Protein AF-A0A832I9G4-F1 (afdb_monomer)

Structure (mmCIF, N/CA/C/O backbone):
data_AF-A0A832I9G4-F1
#
_entry.id   AF-A0A832I9G4-F1
#
loop_
_atom_site.group_PDB
_atom_site.id
_atom_site.type_symbol
_atom_site.label_atom_id
_atom_site.label_alt_id
_atom_site.label_comp_id
_atom_site.label_asym_id
_atom_site.label_entity_id
_atom_site.label_seq_id
_atom_site.pdbx_PDB_ins_code
_atom_site.Cartn_x
_atom_site.Cartn_y
_atom_site.Cartn_z
_atom_site.occupancy
_atom_site.B_iso_or_equiv
_atom_site.auth_seq_id
_atom_site.auth_comp_id
_atom_site.auth_asym_id
_atom_site.auth_atom_id
_atom_site.pdbx_PDB_model_num
ATOM 1 N N . MET A 1 1 ? 49.019 3.984 54.101 1.00 47.84 1 MET A N 1
ATOM 2 C CA . MET A 1 1 ? 47.739 4.124 53.361 1.00 47.84 1 MET A CA 1
ATOM 3 C C . MET A 1 1 ? 47.894 4.697 51.934 1.00 47.84 1 MET A C 1
ATOM 5 O O . MET A 1 1 ? 46.982 5.340 51.446 1.00 47.84 1 MET A O 1
ATOM 9 N N . ARG A 1 2 ? 49.011 4.469 51.214 1.00 47.03 2 ARG A N 1
ATOM 10 C CA . ARG A 1 2 ? 49.204 4.988 49.832 1.00 47.03 2 ARG A CA 1
ATOM 11 C C . ARG A 1 2 ? 49.089 3.932 48.721 1.00 47.03 2 ARG A C 1
ATOM 13 O O . ARG A 1 2 ? 48.973 4.298 47.559 1.00 47.03 2 ARG A O 1
ATOM 20 N N . LYS A 1 3 ? 49.115 2.634 49.057 1.00 42.19 3 LYS A N 1
ATOM 21 C CA . LYS A 1 3 ? 49.113 1.539 48.066 1.00 42.19 3 LYS A CA 1
ATOM 22 C C . LYS A 1 3 ? 47.709 1.086 47.630 1.00 42.19 3 LYS A C 1
ATOM 24 O O . LYS A 1 3 ? 47.557 0.678 46.489 1.00 42.19 3 LYS A O 1
ATOM 29 N N . TYR A 1 4 ? 46.684 1.246 48.473 1.00 50.56 4 TYR A N 1
ATOM 30 C CA . TYR A 1 4 ? 45.301 0.869 48.130 1.00 50.56 4 TYR A CA 1
ATOM 31 C C . TYR A 1 4 ? 44.580 1.905 47.254 1.00 50.56 4 TYR A C 1
ATOM 33 O O . TYR A 1 4 ? 43.731 1.541 46.452 1.00 50.56 4 TYR A O 1
ATOM 41 N N . PHE A 1 5 ? 44.965 3.184 47.332 1.00 47.53 5 PHE A N 1
ATOM 42 C CA . PHE A 1 5 ? 44.339 4.259 46.549 1.00 47.53 5 PHE A CA 1
ATOM 43 C C . PHE A 1 5 ? 44.566 4.103 45.033 1.00 47.53 5 PHE A C 1
ATOM 45 O O . PHE A 1 5 ? 43.697 4.430 44.232 1.00 47.53 5 PHE A O 1
ATOM 52 N N . ARG A 1 6 ? 45.716 3.541 44.628 1.00 46.88 6 ARG A N 1
ATOM 53 C CA . ARG A 1 6 ? 46.035 3.302 43.210 1.00 46.88 6 ARG A CA 1
ATOM 54 C C . ARG A 1 6 ? 45.207 2.175 42.587 1.00 46.88 6 ARG A C 1
ATOM 56 O O . ARG A 1 6 ? 44.933 2.239 41.398 1.00 46.88 6 ARG A O 1
ATOM 63 N N . ILE A 1 7 ? 44.788 1.185 43.376 1.00 55.81 7 ILE A N 1
ATOM 64 C CA . ILE A 1 7 ? 43.979 0.058 42.885 1.00 55.81 7 ILE A CA 1
ATOM 65 C C . ILE A 1 7 ? 42.532 0.513 42.640 1.00 55.81 7 ILE A C 1
ATOM 67 O O . ILE A 1 7 ? 41.962 0.200 41.599 1.00 55.81 7 ILE A O 1
ATOM 71 N N . TYR A 1 8 ? 41.976 1.339 43.534 1.00 51.66 8 TYR A N 1
ATOM 72 C CA . TYR A 1 8 ? 40.639 1.918 43.350 1.00 51.66 8 TYR A CA 1
ATOM 73 C C . TYR A 1 8 ? 40.552 2.838 42.124 1.00 51.66 8 TYR A C 1
ATOM 75 O O . TYR A 1 8 ? 39.563 2.794 41.396 1.00 51.66 8 TYR A O 1
ATOM 83 N N . LEU A 1 9 ? 41.602 3.622 41.847 1.00 52.69 9 LEU A N 1
ATOM 84 C CA . LEU A 1 9 ? 41.628 4.519 40.689 1.00 52.69 9 LEU A CA 1
ATOM 85 C C . LEU A 1 9 ? 41.655 3.751 39.353 1.00 52.69 9 LEU A C 1
ATOM 87 O O . LEU A 1 9 ? 41.014 4.167 38.393 1.00 52.69 9 LEU A O 1
ATOM 91 N N . ILE A 1 10 ? 42.355 2.612 39.300 1.00 57.25 10 ILE A N 1
ATOM 92 C CA . ILE A 1 10 ? 42.428 1.759 38.102 1.00 57.25 10 ILE A CA 1
ATOM 93 C C . ILE A 1 10 ? 41.087 1.053 37.851 1.00 57.25 10 ILE A C 1
ATOM 95 O O . ILE A 1 10 ? 40.635 1.004 36.708 1.00 57.25 10 ILE A O 1
ATOM 99 N N . CYS A 1 11 ? 40.404 0.580 38.901 1.00 56.84 11 CYS A N 1
ATOM 100 C CA . CYS A 1 11 ? 39.077 -0.028 38.757 1.00 56.84 11 CYS A CA 1
ATOM 101 C C . CYS A 1 11 ? 38.007 0.971 38.286 1.00 56.84 11 CYS A C 1
ATOM 103 O O . CYS A 1 11 ? 37.189 0.614 37.444 1.00 56.84 11 CYS A O 1
ATOM 105 N N . CYS A 1 12 ? 38.026 2.227 38.751 1.00 54.78 12 CYS A N 1
ATOM 106 C CA . CYS A 1 12 ? 37.063 3.236 38.288 1.00 54.78 12 CYS A CA 1
ATOM 107 C C . CYS A 1 12 ? 37.227 3.586 36.799 1.00 54.78 12 CYS A C 1
ATOM 109 O O . CYS A 1 12 ? 36.231 3.786 36.108 1.00 54.78 12 CYS A O 1
ATOM 111 N N . VAL A 1 13 ? 38.460 3.613 36.279 1.00 55.91 13 VAL A N 1
ATOM 112 C CA . VAL A 1 13 ? 38.716 3.856 34.846 1.00 55.91 13 VAL A CA 1
ATOM 113 C C . VAL A 1 13 ? 38.260 2.667 33.988 1.00 55.91 13 VAL A C 1
ATOM 115 O O . VAL A 1 13 ? 37.722 2.869 32.903 1.00 55.91 13 VAL A O 1
ATOM 118 N N . LEU A 1 14 ? 38.395 1.435 34.490 1.00 51.91 14 LEU A N 1
ATOM 119 C CA . LEU A 1 14 ? 37.935 0.224 33.796 1.00 51.91 14 LEU A CA 1
ATOM 120 C C . LEU A 1 14 ? 36.403 0.128 33.714 1.00 51.91 14 LEU A C 1
ATOM 122 O O . LEU A 1 14 ? 35.877 -0.289 32.687 1.00 51.91 14 LEU A O 1
ATOM 126 N N . VAL A 1 15 ? 35.683 0.565 34.753 1.00 54.84 15 VAL A N 1
ATOM 127 C CA . VAL A 1 15 ? 34.210 0.618 34.737 1.00 54.84 15 VAL A CA 1
ATOM 128 C C . VAL A 1 15 ? 33.706 1.725 33.805 1.00 54.84 15 VAL A C 1
ATOM 130 O O . VAL A 1 15 ? 32.747 1.507 33.074 1.00 54.84 15 VAL A O 1
ATOM 133 N N . LEU A 1 16 ? 34.380 2.880 33.750 1.00 51.28 16 LEU A N 1
ATOM 134 C CA . LEU A 1 16 ? 34.018 3.972 32.835 1.00 51.28 16 LEU A CA 1
ATOM 135 C C . LEU A 1 16 ? 34.295 3.643 31.356 1.00 51.28 16 LEU A C 1
ATOM 137 O O . LEU A 1 16 ? 33.568 4.120 30.490 1.00 51.28 16 LEU A O 1
ATOM 141 N N . LEU A 1 17 ? 35.285 2.792 31.059 1.00 51.59 17 LEU A N 1
ATOM 142 C CA . LEU A 1 17 ? 35.539 2.291 29.699 1.00 51.59 17 LEU A CA 1
ATOM 143 C C . LEU A 1 17 ? 34.512 1.244 29.233 1.00 51.59 17 LEU A C 1
ATOM 145 O O . LEU A 1 17 ? 34.299 1.107 28.031 1.00 51.59 17 LEU A O 1
ATOM 149 N N . LEU A 1 18 ? 33.840 0.542 30.154 1.00 50.66 18 LEU A N 1
ATOM 150 C CA . LEU A 1 18 ? 32.748 -0.389 29.828 1.00 50.66 18 LEU A CA 1
ATOM 151 C C . LEU A 1 18 ? 31.419 0.323 29.521 1.00 50.66 18 LEU A C 1
ATOM 153 O O . LEU A 1 18 ? 30.557 -0.260 28.872 1.00 50.66 18 LEU A O 1
ATOM 157 N N . PHE A 1 19 ? 31.282 1.593 29.917 1.00 52.25 19 PHE A N 1
ATOM 158 C CA . PHE A 1 19 ? 30.234 2.504 29.438 1.00 52.25 19 PHE A CA 1
ATOM 159 C C . PHE A 1 19 ? 30.723 3.374 28.272 1.00 52.25 19 PHE A C 1
ATOM 161 O O . PHE A 1 19 ? 30.194 4.461 28.035 1.00 52.25 19 PHE A O 1
ATOM 168 N N . GLY A 1 20 ? 31.734 2.900 27.533 1.00 45.88 20 GLY A N 1
ATOM 169 C CA . GLY A 1 20 ? 32.042 3.392 26.200 1.00 45.88 20 GLY A CA 1
ATOM 170 C C . GLY A 1 20 ? 30.793 3.257 25.341 1.00 45.88 20 GLY A C 1
ATOM 171 O O . GLY A 1 20 ? 30.470 2.168 24.882 1.00 45.88 20 GLY A O 1
ATOM 172 N N . CYS A 1 21 ? 30.083 4.378 25.232 1.00 52.22 21 CYS A N 1
ATOM 173 C CA . CYS A 1 21 ? 28.899 4.645 24.435 1.00 52.22 21 CYS 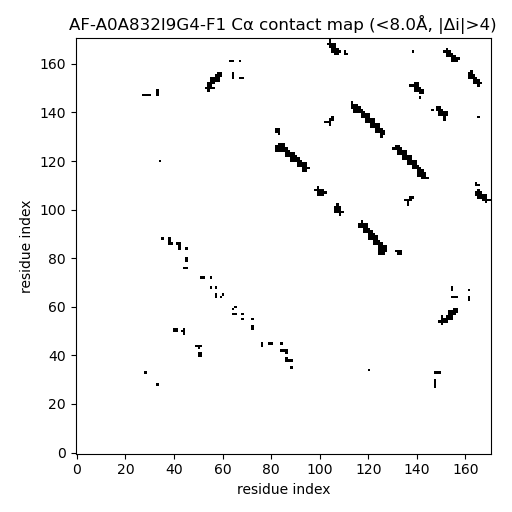A CA 1
ATOM 174 C C . CYS A 1 21 ? 28.905 3.789 23.164 1.00 52.22 21 CYS A C 1
ATOM 176 O O . CYS A 1 21 ? 29.548 4.135 22.171 1.00 52.22 21 CYS A O 1
ATOM 178 N N . GLY A 1 22 ? 28.219 2.644 23.209 1.00 44.78 22 GLY A N 1
ATOM 179 C CA . GLY A 1 22 ? 27.822 1.972 21.988 1.00 44.78 22 GLY A CA 1
ATOM 180 C C . GLY A 1 22 ? 26.986 2.992 21.238 1.00 44.78 22 GLY A C 1
ATOM 181 O O . GLY A 1 22 ? 25.949 3.413 21.753 1.00 44.78 22 GLY A O 1
ATOM 182 N N . ALA A 1 23 ? 27.474 3.452 20.081 1.00 53.53 23 ALA A N 1
ATOM 183 C CA . ALA A 1 23 ? 26.656 4.221 19.154 1.00 53.53 23 ALA A CA 1
ATOM 184 C C . ALA A 1 23 ? 25.290 3.526 19.087 1.00 53.53 23 ALA A C 1
ATOM 186 O O . ALA A 1 23 ? 25.295 2.292 18.998 1.00 53.53 23 ALA A O 1
ATOM 187 N N . PRO A 1 24 ? 24.162 4.253 19.232 1.00 49.06 24 PRO A N 1
ATOM 188 C CA . PRO A 1 24 ? 22.848 3.631 19.286 1.00 49.06 24 PRO A CA 1
ATOM 189 C C . PRO A 1 24 ? 22.756 2.693 18.095 1.00 49.06 24 PRO A C 1
ATOM 191 O O . PRO A 1 24 ? 22.834 3.123 16.946 1.00 49.06 24 PRO A O 1
ATOM 194 N N . GLN A 1 25 ? 22.751 1.394 18.386 1.00 45.41 25 GLN A N 1
ATOM 195 C CA . GLN A 1 25 ? 22.754 0.376 17.360 1.00 45.41 25 GLN A CA 1
ATOM 196 C C . GLN A 1 25 ? 21.433 0.590 16.631 1.00 45.41 25 GLN A C 1
ATOM 198 O O . GLN A 1 25 ? 20.390 0.397 17.251 1.00 45.41 25 GLN A O 1
ATOM 203 N N . GLU A 1 26 ? 21.472 1.099 15.393 1.00 53.66 26 GLU A N 1
ATOM 204 C CA . GLU A 1 26 ? 20.269 1.376 14.607 1.00 53.66 26 GLU A CA 1
ATOM 205 C C . GLU A 1 26 ? 19.454 0.086 14.542 1.00 53.66 26 GLU A C 1
ATOM 207 O O . GLU A 1 26 ? 19.770 -0.858 13.808 1.00 53.66 26 GLU A O 1
ATOM 212 N N . GLN A 1 27 ? 18.445 0.000 15.406 1.00 57.16 27 GLN A N 1
ATOM 213 C CA . GLN A 1 27 ? 17.601 -1.165 15.499 1.00 57.16 27 GLN A CA 1
ATOM 214 C C . GLN A 1 27 ? 16.772 -1.168 14.227 1.00 57.16 27 GLN A C 1
ATOM 216 O O . GLN A 1 27 ? 15.936 -0.290 14.017 1.00 57.16 27 GLN A O 1
ATOM 221 N N . LYS A 1 28 ? 17.050 -2.136 13.348 1.00 62.69 28 LYS A N 1
ATOM 222 C CA . LYS A 1 28 ? 16.289 -2.307 12.113 1.00 62.69 28 LYS A CA 1
ATOM 223 C C . LYS A 1 28 ? 14.799 -2.363 12.472 1.00 62.69 28 LYS A C 1
ATOM 225 O O . LYS A 1 28 ? 14.439 -3.163 13.344 1.00 62.69 28 LYS A O 1
ATOM 230 N N . PRO A 1 29 ? 13.950 -1.530 11.850 1.00 77.69 29 PRO A N 1
ATOM 231 C CA . PRO A 1 29 ? 12.535 -1.515 12.167 1.00 77.69 29 PRO A CA 1
ATOM 232 C C . PRO A 1 29 ? 11.937 -2.889 11.865 1.00 77.69 29 PRO A C 1
ATOM 234 O O . PRO A 1 29 ? 12.245 -3.522 10.852 1.00 77.69 29 PRO A O 1
ATOM 237 N N . THR A 1 30 ? 11.102 -3.375 12.777 1.00 89.44 30 THR A N 1
ATOM 238 C CA . THR A 1 30 ? 10.356 -4.615 12.570 1.00 89.44 30 THR A CA 1
ATOM 239 C C . THR A 1 30 ? 9.248 -4.377 11.544 1.00 89.44 30 THR A C 1
ATOM 241 O O . THR A 1 30 ? 8.786 -3.250 11.372 1.00 89.44 30 THR A O 1
ATOM 244 N N . ILE A 1 31 ? 8.766 -5.438 10.887 1.00 91.81 31 ILE A N 1
ATOM 245 C CA . ILE A 1 31 ? 7.593 -5.330 9.998 1.00 91.81 31 ILE A CA 1
ATOM 246 C C . ILE A 1 31 ? 6.382 -4.765 10.754 1.00 91.81 31 ILE A C 1
ATOM 248 O O . ILE A 1 31 ? 5.647 -3.962 10.193 1.00 91.81 31 ILE A O 1
ATOM 252 N N . GLN A 1 32 ? 6.229 -5.118 12.036 1.00 92.56 32 GLN A N 1
ATOM 253 C CA . GLN A 1 32 ? 5.216 -4.538 12.920 1.00 92.56 32 GLN A CA 1
ATOM 254 C C . GLN A 1 32 ? 5.328 -3.013 12.979 1.00 92.56 32 GLN A C 1
ATOM 256 O O . GLN A 1 32 ? 4.348 -2.321 12.725 1.00 92.56 32 GLN A O 1
ATOM 261 N N . LYS A 1 33 ? 6.530 -2.492 13.248 1.00 93.56 33 LYS A N 1
ATOM 262 C CA . LYS A 1 33 ? 6.750 -1.049 13.338 1.00 93.56 33 LYS A CA 1
ATOM 263 C C . LYS A 1 33 ? 6.482 -0.343 12.006 1.00 93.56 33 LYS A C 1
ATOM 265 O O . LYS A 1 33 ? 5.835 0.695 11.990 1.00 93.56 33 LYS A O 1
ATOM 270 N N . LEU A 1 34 ? 6.912 -0.936 10.891 1.00 95.31 34 LEU A N 1
ATOM 271 C CA . LEU A 1 34 ? 6.644 -0.389 9.557 1.00 95.31 34 LEU A CA 1
ATOM 272 C C . LEU A 1 34 ? 5.141 -0.359 9.237 1.00 95.31 34 LEU A C 1
ATOM 274 O O . LEU A 1 34 ? 4.669 0.603 8.640 1.00 95.31 34 LEU A O 1
ATOM 278 N N . ALA A 1 35 ? 4.382 -1.383 9.641 1.00 94.12 35 ALA A N 1
ATOM 279 C CA . ALA A 1 35 ? 2.931 -1.413 9.462 1.00 94.12 35 ALA A CA 1
ATOM 280 C C . ALA A 1 35 ? 2.225 -0.332 10.299 1.00 94.12 35 ALA A C 1
ATOM 282 O O . ALA A 1 35 ? 1.336 0.346 9.793 1.00 94.12 35 ALA A O 1
ATOM 283 N N . GLU A 1 36 ? 2.645 -0.126 11.550 1.00 94.44 36 GLU A N 1
ATOM 284 C CA . GLU A 1 36 ? 2.135 0.954 12.408 1.00 94.44 36 GLU A CA 1
ATOM 285 C C . GLU A 1 36 ? 2.437 2.344 11.828 1.00 94.44 36 GLU A C 1
ATOM 287 O O . GLU A 1 36 ? 1.553 3.198 11.771 1.00 94.44 36 GLU A O 1
ATOM 292 N N . ASP A 1 37 ? 3.660 2.563 11.336 1.00 94.69 37 ASP A N 1
ATOM 293 C CA . ASP A 1 37 ? 4.049 3.830 10.703 1.00 94.69 37 ASP A CA 1
ATOM 294 C C . ASP A 1 37 ? 3.254 4.079 9.406 1.00 94.69 37 ASP A C 1
ATOM 296 O O . ASP A 1 37 ? 2.857 5.212 9.105 1.00 94.69 37 ASP A O 1
ATOM 300 N N . LEU A 1 38 ? 2.948 3.016 8.655 1.00 95.56 38 LEU A N 1
ATOM 301 C CA . LEU A 1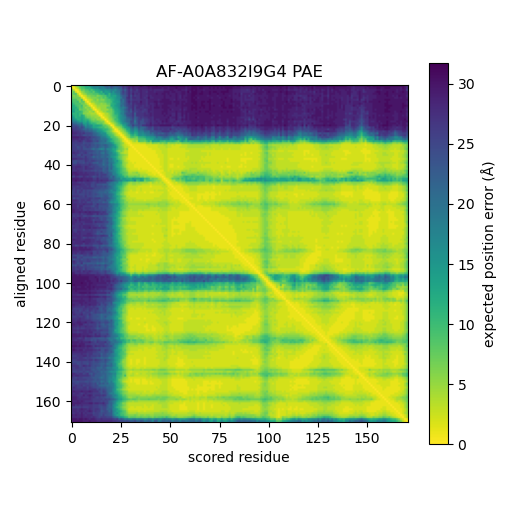 38 ? 2.064 3.087 7.495 1.00 95.56 38 LEU A CA 1
ATOM 302 C C . LEU A 1 38 ? 0.625 3.447 7.890 1.00 95.56 38 LEU A C 1
ATOM 304 O O . LEU A 1 38 ? -0.001 4.220 7.172 1.00 95.56 38 LEU A O 1
ATOM 308 N N . VAL A 1 39 ? 0.098 2.957 9.017 1.00 95.31 39 VAL A N 1
ATOM 309 C CA . VAL A 1 39 ? -1.247 3.332 9.501 1.00 95.31 39 VAL A CA 1
ATOM 310 C C . VAL A 1 39 ? -1.322 4.832 9.776 1.00 95.31 39 VAL A C 1
ATOM 312 O O . VAL A 1 39 ? -2.209 5.496 9.242 1.00 95.31 39 VAL A O 1
ATOM 315 N N . GLY A 1 40 ? -0.342 5.390 10.496 1.00 93.88 40 GLY A N 1
ATOM 316 C CA . GLY A 1 40 ? -0.271 6.840 10.719 1.00 93.88 40 GLY A CA 1
ATOM 317 C C . GLY A 1 40 ? -0.109 7.630 9.414 1.00 93.88 40 GLY A C 1
ATOM 318 O O . GLY A 1 40 ? -0.683 8.707 9.243 1.00 93.88 40 GLY A O 1
ATOM 319 N N . THR A 1 41 ? 0.610 7.071 8.435 1.00 94.19 41 THR A N 1
ATOM 320 C CA . THR A 1 41 ? 0.712 7.677 7.100 1.00 94.19 41 THR A CA 1
ATOM 321 C C . THR A 1 41 ? -0.642 7.667 6.384 1.00 94.19 41 THR A C 1
ATOM 323 O O . THR A 1 41 ? -1.046 8.690 5.835 1.00 94.19 41 THR A O 1
ATOM 326 N N . ILE A 1 42 ? -1.368 6.547 6.409 1.00 94.25 42 ILE A N 1
ATOM 327 C CA . ILE A 1 42 ? -2.704 6.414 5.818 1.00 94.25 42 ILE A CA 1
ATOM 328 C C . ILE A 1 42 ? -3.667 7.420 6.437 1.00 94.25 42 ILE A C 1
ATOM 330 O O . ILE A 1 42 ? -4.325 8.148 5.697 1.00 94.25 42 ILE A O 1
ATOM 334 N N . GLU A 1 43 ? -3.709 7.510 7.761 1.00 92.06 43 GLU A N 1
ATOM 335 C CA . GLU A 1 43 ? -4.552 8.469 8.470 1.00 92.06 43 GLU A CA 1
ATOM 336 C C . GLU A 1 43 ? -4.219 9.912 8.053 1.00 92.06 43 GLU A C 1
ATOM 338 O O . GLU A 1 43 ? -5.098 10.670 7.638 1.00 92.06 43 GLU A O 1
ATOM 343 N N . SER A 1 44 ? -2.931 10.277 8.014 1.00 89.94 44 SER A N 1
ATOM 344 C CA . SER A 1 44 ? -2.511 11.607 7.547 1.00 89.94 44 SER A CA 1
ATOM 345 C C . SER A 1 44 ? -2.836 11.861 6.067 1.00 89.94 44 SER A C 1
ATOM 347 O O . SER A 1 44 ? -3.151 12.991 5.684 1.00 89.94 44 SER A O 1
ATOM 349 N N . SER A 1 45 ? -2.842 10.820 5.225 1.00 88.00 45 SER A N 1
ATOM 350 C CA . SER A 1 45 ? -3.169 10.924 3.797 1.00 88.00 45 SER A CA 1
ATOM 351 C C . SER A 1 45 ? -4.628 11.303 3.529 1.00 88.00 45 SER A C 1
ATOM 353 O O . SER A 1 45 ? -4.954 11.813 2.454 1.00 88.00 45 SER A O 1
ATOM 355 N N . LEU A 1 46 ? -5.506 11.121 4.522 1.00 84.50 46 LEU A N 1
ATOM 356 C CA . LEU A 1 46 ? -6.896 11.575 4.452 1.00 84.50 46 LEU A CA 1
ATOM 357 C C . LEU A 1 46 ? -6.990 13.110 4.425 1.00 84.50 46 LEU A C 1
ATOM 359 O O . LEU A 1 46 ? -7.996 13.655 3.977 1.00 84.50 46 LEU A O 1
ATOM 363 N N . THR A 1 47 ? -5.930 13.806 4.853 1.00 79.31 47 THR A N 1
ATOM 364 C CA . THR A 1 47 ? -5.843 15.276 4.875 1.00 79.31 47 THR A CA 1
ATOM 365 C C . THR A 1 47 ? -4.695 15.841 4.023 1.00 79.31 47 THR A C 1
ATOM 367 O O . THR A 1 47 ? -4.744 17.011 3.646 1.00 79.31 47 THR A O 1
ATOM 370 N N . SER A 1 48 ? -3.698 15.026 3.649 1.00 77.06 48 SER A N 1
ATOM 371 C CA . SER A 1 48 ? -2.535 15.404 2.825 1.00 77.06 48 SER A CA 1
ATOM 372 C C . SER A 1 48 ? -2.431 14.572 1.542 1.00 77.06 48 SER A C 1
ATOM 374 O O . SER A 1 48 ? -2.451 13.345 1.576 1.00 77.06 48 SER A O 1
ATOM 376 N N . SER A 1 49 ? -2.269 15.218 0.381 1.00 73.31 49 SER A N 1
ATOM 377 C CA . SER A 1 49 ? -2.301 14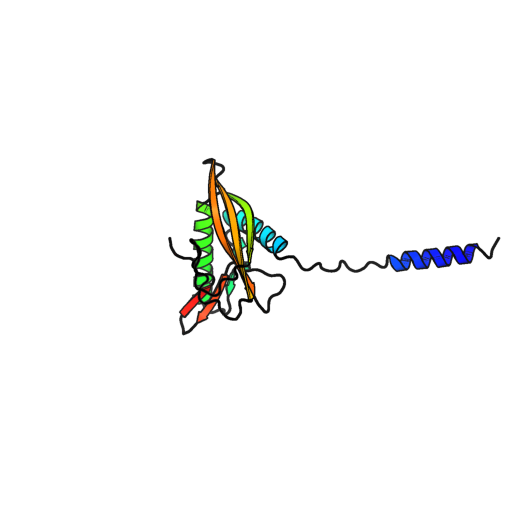.528 -0.918 1.00 73.31 49 SER A CA 1
ATOM 378 C C . SER A 1 49 ? -1.050 13.723 -1.274 1.00 73.31 49 SER A C 1
ATOM 380 O O . SER A 1 49 ? -1.131 12.916 -2.192 1.00 73.31 49 SER A O 1
ATOM 382 N N . THR A 1 50 ? 0.081 13.936 -0.597 1.00 82.94 50 THR A N 1
ATOM 383 C CA . THR A 1 50 ? 1.382 13.347 -0.981 1.00 82.94 50 THR A CA 1
ATOM 384 C C . THR A 1 50 ? 1.905 12.304 0.005 1.00 82.94 50 THR A C 1
ATOM 386 O O . THR A 1 50 ? 2.941 11.698 -0.241 1.00 82.94 50 THR A O 1
ATOM 389 N N . ALA A 1 51 ? 1.214 12.065 1.124 1.00 87.12 51 ALA A N 1
ATOM 390 C CA . ALA A 1 51 ? 1.715 11.196 2.196 1.00 87.12 51 ALA A CA 1
ATOM 391 C C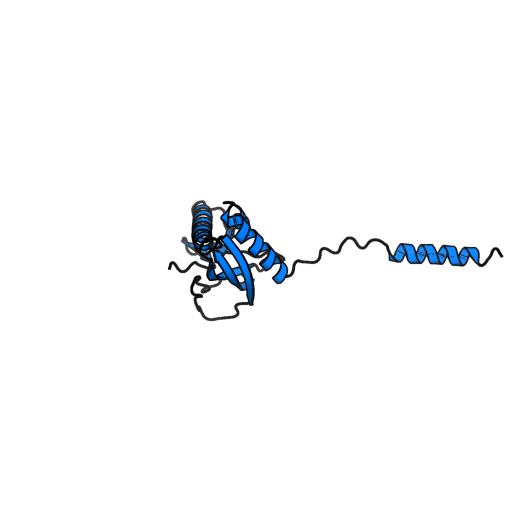 . ALA A 1 51 ? 1.981 9.744 1.742 1.00 87.12 51 ALA A C 1
ATOM 393 O O . ALA A 1 51 ? 2.863 9.080 2.276 1.00 87.12 51 ALA A O 1
ATOM 394 N N . LEU A 1 52 ? 1.253 9.253 0.732 1.00 92.62 52 LEU A N 1
ATOM 395 C CA . LEU A 1 52 ? 1.394 7.883 0.222 1.00 92.62 52 LEU A CA 1
ATOM 396 C C . LEU A 1 52 ? 2.417 7.742 -0.915 1.00 92.62 52 LEU A C 1
ATOM 398 O O . LEU A 1 52 ? 2.684 6.618 -1.343 1.00 92.62 52 LEU A O 1
ATOM 402 N N . ASP A 1 53 ? 3.001 8.840 -1.406 1.00 92.19 53 ASP A N 1
ATOM 403 C CA . ASP A 1 53 ? 3.885 8.810 -2.577 1.00 92.19 53 ASP A CA 1
ATOM 404 C C . ASP A 1 53 ? 5.108 7.913 -2.353 1.00 92.19 53 ASP A C 1
ATOM 406 O O . ASP A 1 53 ? 5.495 7.165 -3.256 1.00 92.19 53 ASP A O 1
ATOM 410 N N . ASP A 1 54 ? 5.678 7.933 -1.149 1.00 93.00 54 ASP A N 1
ATOM 411 C CA . ASP A 1 54 ? 6.862 7.141 -0.793 1.00 93.00 54 ASP A CA 1
ATOM 412 C C . ASP A 1 54 ? 6.558 5.649 -0.614 1.00 93.00 54 ASP A C 1
ATOM 414 O O . ASP A 1 54 ? 7.449 4.804 -0.730 1.00 93.00 54 ASP A O 1
ATOM 418 N N . TYR A 1 55 ? 5.283 5.308 -0.420 1.00 96.56 55 TYR A N 1
ATOM 419 C CA . TYR A 1 55 ? 4.812 3.932 -0.304 1.00 96.56 55 TYR A CA 1
ATOM 420 C C . TYR A 1 55 ? 4.409 3.329 -1.656 1.00 96.56 55 TYR A C 1
ATOM 422 O O . TYR A 1 55 ? 4.022 2.163 -1.708 1.00 96.56 55 TYR A O 1
ATOM 430 N N . VAL A 1 56 ? 4.540 4.057 -2.770 1.00 96.88 56 VAL A N 1
ATOM 431 C CA . VAL A 1 56 ? 4.320 3.513 -4.120 1.00 96.88 56 VAL A CA 1
ATOM 432 C C . VAL A 1 56 ? 5.610 3.560 -4.927 1.00 96.88 56 VAL A C 1
ATOM 434 O O . VAL A 1 56 ? 6.076 4.619 -5.365 1.00 96.88 56 VAL A O 1
ATOM 437 N N . LYS A 1 57 ? 6.184 2.377 -5.154 1.00 97.00 57 LYS A N 1
ATOM 438 C CA . LYS A 1 57 ? 7.426 2.202 -5.903 1.00 97.00 57 LYS A CA 1
ATOM 439 C C . LYS A 1 57 ? 7.151 2.199 -7.403 1.00 97.00 57 LYS A C 1
ATOM 441 O O . LYS A 1 57 ? 6.290 1.463 -7.868 1.00 97.00 57 LYS A O 1
ATOM 446 N N . THR A 1 58 ? 7.952 2.921 -8.177 1.00 96.94 58 THR A N 1
ATOM 447 C CA . THR A 1 58 ? 8.040 2.730 -9.632 1.00 96.94 58 THR A CA 1
ATOM 448 C C . THR A 1 58 ? 9.372 2.064 -9.983 1.00 96.94 58 THR A C 1
ATOM 450 O O . THR A 1 58 ? 10.399 2.356 -9.365 1.00 96.94 58 THR A O 1
ATOM 453 N N . LEU A 1 59 ? 9.368 1.125 -10.936 1.00 95.06 59 LEU A N 1
ATOM 454 C CA . LEU A 1 59 ? 10.599 0.480 -11.438 1.00 95.06 59 LEU A CA 1
ATOM 455 C C . LEU A 1 59 ? 11.183 1.173 -12.676 1.00 95.06 59 LEU A C 1
ATOM 457 O O . LEU A 1 59 ? 12.287 0.854 -13.105 1.00 95.06 59 LEU A O 1
ATOM 461 N N . THR A 1 60 ? 10.437 2.114 -13.244 1.00 93.12 60 THR A N 1
ATOM 462 C CA . THR A 1 60 ? 10.837 2.969 -14.362 1.00 93.12 60 THR A CA 1
ATOM 463 C C . THR A 1 60 ? 10.261 4.368 -14.138 1.00 93.12 60 THR A C 1
ATOM 465 O O . THR A 1 60 ? 9.329 4.547 -13.349 1.00 93.12 60 THR A O 1
ATOM 468 N N . SER A 1 61 ? 10.832 5.356 -14.820 1.00 93.19 61 SER A N 1
ATOM 469 C CA . SER A 1 61 ? 10.409 6.761 -14.771 1.00 93.19 61 SER A CA 1
ATOM 470 C C . SER A 1 61 ? 9.656 7.187 -16.035 1.00 93.19 61 SER A C 1
ATOM 472 O O . SER A 1 61 ? 9.539 8.379 -16.308 1.00 93.19 61 SER A O 1
ATOM 474 N N . GLU A 1 62 ? 9.176 6.230 -16.834 1.00 94.88 62 GLU A N 1
ATOM 475 C CA . GLU A 1 62 ? 8.335 6.515 -17.998 1.00 94.88 62 GLU A CA 1
ATOM 476 C C . GLU A 1 62 ? 7.063 7.276 -17.596 1.00 94.88 62 GLU A C 1
ATOM 478 O O . GLU A 1 62 ? 6.463 7.025 -16.549 1.00 94.88 62 GLU A O 1
ATOM 483 N N . THR A 1 63 ? 6.635 8.215 -18.443 1.00 95.44 63 THR A N 1
ATOM 484 C CA . THR A 1 63 ? 5.516 9.118 -18.138 1.00 95.44 63 THR A CA 1
ATOM 485 C C . THR A 1 63 ? 4.224 8.365 -17.829 1.00 95.44 63 THR A C 1
ATOM 487 O O . THR A 1 63 ? 3.557 8.698 -16.858 1.00 95.44 63 THR A O 1
ATOM 490 N N . ASN A 1 64 ? 3.897 7.323 -18.595 1.00 95.75 64 ASN A N 1
ATOM 491 C CA . ASN A 1 64 ? 2.726 6.470 -18.356 1.00 95.75 64 ASN A CA 1
ATOM 492 C C . ASN A 1 64 ? 2.767 5.776 -16.979 1.00 95.75 64 ASN A C 1
ATOM 494 O O . ASN A 1 64 ? 1.736 5.677 -16.323 1.00 95.75 64 ASN A O 1
ATOM 498 N N . VAL A 1 65 ? 3.943 5.351 -16.508 1.00 96.94 65 VAL A N 1
ATOM 499 C CA . VAL A 1 65 ? 4.131 4.743 -15.182 1.00 96.94 65 VAL A CA 1
ATOM 500 C C . VAL A 1 65 ? 3.954 5.769 -14.068 1.00 96.94 65 VAL A C 1
ATOM 502 O O . VAL A 1 65 ? 3.316 5.476 -13.057 1.00 96.94 65 VAL A O 1
ATOM 505 N N . LEU A 1 66 ? 4.473 6.984 -14.251 1.00 96.38 66 LEU A N 1
ATOM 506 C CA . LEU A 1 66 ? 4.278 8.073 -13.292 1.00 96.38 66 LEU A CA 1
ATOM 507 C C . LEU A 1 66 ? 2.812 8.524 -13.236 1.00 96.38 66 LEU A C 1
ATOM 509 O O . LEU A 1 66 ? 2.284 8.742 -12.148 1.00 96.38 66 LEU A O 1
ATOM 513 N N . THR A 1 67 ? 2.132 8.600 -14.384 1.00 96.12 67 THR A N 1
ATOM 514 C CA . THR A 1 67 ? 0.689 8.865 -14.448 1.00 96.12 67 THR A CA 1
ATOM 515 C C . THR A 1 67 ? -0.101 7.780 -13.722 1.00 96.12 67 THR A C 1
ATOM 517 O O . THR A 1 67 ? -0.964 8.101 -12.907 1.00 96.12 67 THR A O 1
ATOM 520 N N . GLU A 1 68 ? 0.225 6.505 -13.943 1.00 96.38 68 GLU A N 1
ATOM 521 C CA . GLU A 1 68 ? -0.463 5.404 -13.268 1.00 96.38 68 GLU A CA 1
ATOM 522 C C . GLU A 1 68 ? -0.216 5.404 -11.755 1.00 96.38 68 GLU A C 1
ATOM 524 O O . GLU A 1 68 ? -1.136 5.137 -10.985 1.00 96.38 68 GLU A O 1
ATOM 529 N N . LYS A 1 69 ? 0.984 5.798 -11.300 1.00 95.75 69 LYS A N 1
ATOM 530 C CA . LYS A 1 69 ? 1.250 6.050 -9.874 1.00 95.75 69 LYS A CA 1
ATOM 531 C C . LYS A 1 69 ? 0.294 7.092 -9.303 1.00 95.75 69 LYS A C 1
ATOM 533 O O . LYS A 1 69 ? -0.334 6.834 -8.277 1.00 95.75 69 LYS A O 1
ATOM 538 N N . SER A 1 70 ? 0.162 8.245 -9.955 1.00 94.69 70 SER A N 1
ATOM 539 C CA . SER A 1 70 ? -0.752 9.295 -9.497 1.00 94.69 70 SER A CA 1
ATOM 540 C C . SER A 1 70 ? -2.210 8.822 -9.481 1.00 94.69 70 SER A C 1
ATOM 542 O O . SER A 1 70 ? -2.919 9.080 -8.508 1.00 94.69 70 SER A O 1
ATOM 544 N N . ASN A 1 71 ? -2.644 8.083 -10.507 1.00 94.12 71 ASN A N 1
ATOM 545 C CA . ASN A 1 71 ? -3.995 7.518 -10.585 1.00 94.12 71 ASN A CA 1
ATOM 546 C C . ASN A 1 71 ? -4.265 6.524 -9.449 1.00 94.12 71 ASN A C 1
ATOM 548 O O . ASN A 1 71 ? -5.290 6.620 -8.771 1.00 94.12 71 ASN A O 1
ATOM 552 N N . PHE A 1 72 ? -3.329 5.601 -9.213 1.00 94.12 72 PHE A N 1
ATOM 553 C CA . PHE A 1 72 ? -3.416 4.615 -8.140 1.00 94.12 72 PHE A CA 1
ATOM 554 C C . PHE A 1 72 ? -3.543 5.290 -6.771 1.00 94.12 72 PHE A C 1
ATOM 556 O O . PHE A 1 72 ? -4.454 4.968 -6.011 1.00 94.12 72 PHE A O 1
ATOM 563 N N . ILE A 1 73 ? -2.679 6.266 -6.470 1.00 93.50 73 ILE A N 1
ATOM 564 C CA . ILE A 1 73 ? -2.697 6.979 -5.184 1.00 93.50 73 ILE A CA 1
ATOM 565 C C . ILE A 1 73 ? -4.004 7.755 -5.006 1.00 93.50 73 ILE A C 1
ATOM 567 O O . ILE A 1 73 ? -4.606 7.713 -3.931 1.00 93.50 73 ILE A O 1
ATOM 571 N N . ALA A 1 74 ? -4.482 8.428 -6.056 1.00 91.31 74 ALA A N 1
ATOM 572 C CA . ALA A 1 74 ? -5.745 9.157 -6.012 1.00 91.31 74 ALA A CA 1
ATOM 573 C C . ALA A 1 74 ? -6.939 8.225 -5.747 1.00 91.31 74 ALA A C 1
ATOM 575 O O . ALA A 1 74 ? -7.775 8.535 -4.895 1.00 91.31 74 ALA A O 1
ATOM 576 N N . SER A 1 75 ? -6.996 7.080 -6.434 1.00 91.12 75 SER A N 1
ATOM 577 C CA . SER A 1 75 ? -8.046 6.071 -6.261 1.00 91.12 75 SER A CA 1
ATOM 578 C C . SER A 1 75 ? -8.007 5.432 -4.871 1.00 91.12 75 SER A C 1
ATOM 580 O O . SER A 1 75 ? -9.043 5.335 -4.205 1.00 91.12 75 SER A O 1
ATOM 582 N N . LEU A 1 76 ? -6.813 5.067 -4.394 1.00 91.81 76 LEU A N 1
ATOM 583 C CA . LEU A 1 76 ? -6.627 4.518 -3.057 1.00 91.81 76 LEU A CA 1
ATOM 584 C C . LEU A 1 76 ? -7.108 5.515 -2.007 1.00 91.81 76 LEU A C 1
ATOM 586 O O . LEU A 1 76 ? -7.984 5.186 -1.217 1.00 91.81 76 LEU A O 1
ATOM 590 N N . ARG A 1 77 ? -6.628 6.759 -2.048 1.00 91.50 77 ARG A N 1
ATOM 591 C CA . ARG A 1 77 ? -7.060 7.801 -1.110 1.00 91.50 77 ARG A CA 1
ATOM 592 C C . ARG A 1 77 ? -8.571 8.019 -1.155 1.00 91.50 77 ARG A C 1
ATOM 594 O O . ARG A 1 77 ? -9.195 8.059 -0.105 1.00 91.50 77 ARG A O 1
ATOM 601 N N . SER A 1 78 ? -9.167 8.099 -2.348 1.00 89.88 78 SER A N 1
ATOM 602 C CA . SER A 1 78 ? -10.624 8.230 -2.493 1.00 89.88 78 SER A CA 1
ATOM 603 C C . SER A 1 78 ? -11.369 7.082 -1.809 1.00 89.88 78 SER A C 1
ATOM 605 O O . SER A 1 78 ? -12.392 7.311 -1.168 1.00 89.88 78 SER A O 1
ATOM 607 N N . THR A 1 79 ? -10.852 5.859 -1.931 1.00 90.69 79 THR A N 1
ATOM 608 C CA . THR A 1 79 ? -11.409 4.683 -1.258 1.00 90.69 79 THR A CA 1
ATOM 609 C C . THR A 1 79 ? -11.277 4.831 0.255 1.00 90.69 79 THR A C 1
ATOM 611 O O . THR A 1 79 ? -12.287 4.782 0.949 1.00 90.69 79 THR A O 1
ATOM 614 N N . LEU A 1 80 ? -10.072 5.089 0.770 1.00 91.75 80 LEU A N 1
ATOM 615 C CA . LEU A 1 80 ? -9.810 5.182 2.212 1.00 91.75 80 LEU A CA 1
ATOM 616 C C . LEU A 1 80 ? -10.620 6.311 2.872 1.00 91.75 80 LEU A C 1
ATOM 618 O O . LEU A 1 80 ? -11.277 6.078 3.883 1.00 91.75 80 LEU A O 1
A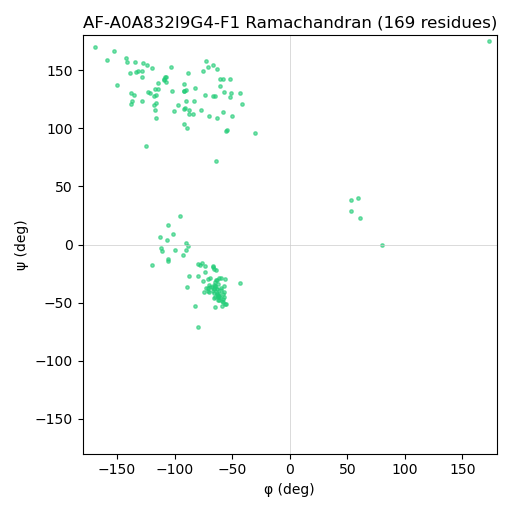TOM 622 N N . SER A 1 81 ? -10.686 7.493 2.249 1.00 90.75 81 SER A N 1
ATOM 623 C CA . SER A 1 81 ? -11.486 8.628 2.733 1.00 90.75 81 SER A CA 1
ATOM 624 C C . SER A 1 81 ? -12.993 8.365 2.742 1.00 90.75 81 SER A C 1
ATOM 626 O O . SER A 1 81 ? -13.719 9.028 3.476 1.00 90.75 81 SER A O 1
ATOM 628 N N . SER A 1 82 ? -13.488 7.409 1.949 1.00 91.44 82 SER A N 1
ATOM 629 C CA . SER A 1 82 ? -14.908 7.033 1.962 1.00 91.44 82 SER A CA 1
ATOM 630 C C . SER A 1 82 ? -15.286 6.113 3.127 1.00 91.44 82 SER A C 1
ATOM 632 O O . SER A 1 82 ? -16.474 5.975 3.432 1.00 91.44 82 SER A O 1
ATOM 634 N N . LEU A 1 83 ? -14.298 5.480 3.771 1.00 92.44 83 LEU A N 1
ATOM 635 C CA . LEU A 1 83 ? -14.509 4.467 4.806 1.00 92.44 83 LEU A CA 1
ATOM 636 C C . LEU A 1 83 ? -14.602 5.068 6.211 1.00 92.44 83 LEU A C 1
ATOM 638 O O . LEU A 1 83 ? -15.396 4.578 7.018 1.00 92.44 83 LEU A O 1
ATOM 642 N N . GLY A 1 84 ? -13.823 6.115 6.487 1.00 92.31 84 GLY A N 1
ATOM 643 C CA . GLY A 1 84 ? -13.759 6.796 7.778 1.00 92.31 84 GLY A CA 1
ATOM 644 C C . GLY A 1 84 ? -12.651 7.847 7.816 1.00 92.31 84 GLY A C 1
ATOM 645 O O . GLY A 1 84 ? -11.895 7.996 6.856 1.00 92.31 84 GLY A O 1
ATOM 646 N N . ASN A 1 85 ? -12.582 8.585 8.920 1.00 91.62 85 ASN A N 1
ATOM 647 C CA . ASN A 1 85 ? -11.597 9.645 9.151 1.00 91.62 85 ASN A CA 1
ATOM 648 C C . ASN A 1 85 ? -10.572 9.306 10.243 1.00 91.62 85 ASN A C 1
ATOM 650 O O . ASN A 1 85 ? -9.635 10.071 10.437 1.00 91.62 85 ASN A O 1
ATOM 654 N N . ASP A 1 86 ? -10.755 8.175 10.914 1.00 93.62 86 ASP A N 1
ATOM 655 C CA . ASP A 1 86 ? -9.878 7.619 11.940 1.00 93.62 86 ASP A CA 1
ATOM 656 C C . ASP A 1 86 ? -9.569 6.158 11.572 1.00 93.62 86 ASP A C 1
ATOM 658 O O . ASP A 1 86 ? -10.418 5.477 10.974 1.00 93.62 86 ASP A O 1
ATOM 662 N N . VAL A 1 87 ? -8.346 5.701 11.850 1.00 95.25 87 VAL A N 1
ATOM 663 C CA . VAL A 1 87 ? -7.803 4.439 11.330 1.00 95.25 87 VAL A CA 1
ATOM 664 C C . VAL A 1 87 ? -7.049 3.677 12.413 1.00 95.25 87 VAL A C 1
ATOM 666 O O . VAL A 1 87 ? -6.015 4.115 12.905 1.00 95.25 87 VAL A O 1
ATOM 669 N N . GLU A 1 88 ? -7.501 2.459 12.701 1.00 94.94 88 GLU A N 1
ATOM 670 C CA . GLU A 1 88 ? -6.839 1.555 13.640 1.00 94.94 88 GLU A CA 1
ATOM 671 C C . GLU A 1 88 ? -6.289 0.314 12.927 1.00 94.94 88 GLU A C 1
ATOM 673 O O . GLU A 1 88 ? -6.948 -0.300 12.078 1.00 94.94 88 GLU A O 1
ATOM 678 N N . LEU A 1 89 ? -5.085 -0.109 13.317 1.00 95.31 89 LEU A N 1
ATOM 679 C CA . LEU A 1 89 ? -4.538 -1.404 12.922 1.00 95.31 89 LEU A CA 1
ATOM 680 C C . LEU A 1 89 ? -5.185 -2.518 13.751 1.00 95.31 89 LEU A C 1
ATOM 682 O O . LEU A 1 89 ? -4.954 -2.605 14.954 1.00 95.31 89 LEU A O 1
ATOM 686 N N . LEU A 1 90 ? -5.934 -3.420 13.109 1.00 95.06 90 LEU A N 1
ATOM 687 C CA . LEU A 1 90 ? -6.494 -4.591 13.792 1.00 95.06 90 LEU A CA 1
ATOM 688 C C . LEU A 1 90 ? -5.468 -5.718 13.901 1.00 95.06 90 LEU A C 1
ATOM 690 O O . LEU A 1 90 ? -5.253 -6.291 14.966 1.00 95.06 90 LEU A O 1
ATOM 694 N N . ASN A 1 91 ? -4.878 -6.083 12.766 1.00 92.81 91 ASN A N 1
ATOM 695 C CA . ASN A 1 91 ? -3.806 -7.065 12.647 1.00 92.81 91 ASN A CA 1
ATOM 696 C C . ASN A 1 91 ? -3.213 -7.000 11.236 1.00 92.81 91 ASN A C 1
ATOM 698 O O . ASN A 1 91 ? -3.790 -6.402 10.326 1.00 92.81 91 ASN A O 1
ATOM 702 N N . PHE A 1 92 ? -2.091 -7.680 11.031 1.00 92.56 92 PHE A N 1
ATOM 703 C CA . PHE A 1 92 ? -1.645 -8.052 9.698 1.00 92.56 92 PHE A CA 1
ATOM 70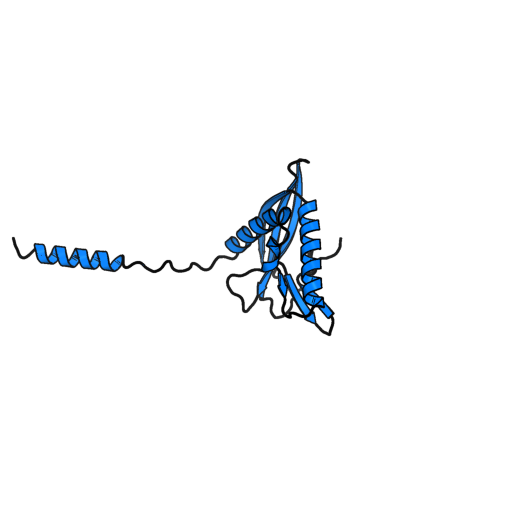4 C C . PHE A 1 92 ? -1.028 -9.444 9.717 1.00 92.56 92 PHE A C 1
ATOM 706 O O . PHE A 1 92 ? -0.560 -9.916 10.751 1.00 92.56 92 PHE A O 1
ATOM 713 N N . ASN A 1 93 ? -1.019 -10.098 8.561 1.00 90.94 93 ASN A N 1
ATOM 714 C CA . ASN A 1 93 ? -0.426 -11.421 8.400 1.00 90.94 93 ASN A CA 1
ATOM 715 C C . ASN A 1 93 ? 0.334 -11.505 7.078 1.00 90.94 93 ASN A C 1
ATOM 717 O O . ASN A 1 93 ? -0.059 -10.882 6.091 1.00 90.94 93 ASN A O 1
ATOM 721 N N . GLU A 1 94 ? 1.410 -12.291 7.052 1.00 91.50 94 GLU A N 1
ATOM 722 C CA . GLU A 1 94 ? 2.092 -12.636 5.803 1.00 91.50 94 GLU A CA 1
ATOM 723 C C . GLU A 1 94 ? 1.162 -13.500 4.938 1.00 91.50 94 GLU A C 1
ATOM 725 O O . GLU A 1 94 ? 0.627 -14.515 5.387 1.00 91.50 94 GLU A O 1
ATOM 730 N N . PHE A 1 95 ? 0.963 -13.096 3.688 1.00 88.00 95 PHE A N 1
ATOM 731 C CA . PHE A 1 95 ? 0.172 -13.830 2.715 1.00 88.00 95 PHE A CA 1
ATOM 732 C C . PHE A 1 95 ? 1.054 -14.847 1.992 1.00 88.00 95 PHE A C 1
ATOM 734 O O . PHE A 1 95 ? 1.942 -14.493 1.217 1.00 88.00 95 PHE A O 1
ATOM 741 N N . THR A 1 96 ? 0.793 -16.129 2.240 1.00 78.38 96 THR A N 1
ATOM 742 C CA . THR A 1 96 ? 1.634 -17.245 1.779 1.00 78.38 96 THR A CA 1
ATOM 743 C C . THR A 1 96 ? 1.024 -18.051 0.626 1.00 78.38 96 THR A C 1
ATOM 745 O O . THR A 1 96 ? 1.612 -19.046 0.196 1.00 78.38 96 THR A O 1
ATOM 748 N N . SER A 1 97 ? -0.138 -17.645 0.095 1.00 66.25 97 SER A N 1
ATOM 749 C CA . SER A 1 97 ? -0.824 -18.397 -0.964 1.00 66.25 97 SER A CA 1
ATOM 750 C C . SER A 1 97 ? -0.006 -18.437 -2.257 1.00 66.25 97 SER A C 1
ATOM 752 O O . SER A 1 97 ? 0.383 -17.406 -2.804 1.00 66.25 97 SER A O 1
ATOM 754 N N . LYS A 1 98 ? 0.201 -19.653 -2.777 1.00 54.69 98 LYS A N 1
ATOM 755 C CA . LYS A 1 98 ? 0.789 -19.917 -4.102 1.00 54.69 98 LYS A CA 1
ATOM 756 C C . LYS A 1 98 ? -0.253 -19.948 -5.228 1.00 54.69 98 LYS A C 1
ATOM 758 O O . LYS A 1 98 ? 0.113 -20.137 -6.384 1.00 54.69 98 LYS A O 1
ATOM 763 N N . SER A 1 99 ? -1.533 -19.770 -4.907 1.00 52.12 99 SER A N 1
ATOM 764 C CA . SER A 1 99 ? -2.630 -19.645 -5.867 1.00 52.12 99 SER A CA 1
ATOM 765 C C . SER A 1 99 ? -3.132 -18.205 -5.898 1.00 52.12 99 SER A C 1
ATOM 767 O O . SER A 1 99 ? -3.158 -17.544 -4.857 1.00 52.12 99 SER A O 1
ATOM 769 N N . ALA A 1 100 ? -3.518 -17.732 -7.087 1.00 58.28 100 ALA A N 1
ATOM 770 C CA . ALA A 1 100 ? -4.110 -16.419 -7.340 1.00 58.28 100 ALA A CA 1
ATOM 771 C C . ALA A 1 100 ? -5.473 -16.289 -6.640 1.00 58.28 100 ALA A C 1
ATOM 773 O O . ALA A 1 100 ? -6.524 -16.365 -7.268 1.00 58.28 100 ALA A O 1
ATOM 774 N N . THR A 1 101 ? -5.447 -16.169 -5.317 1.00 67.19 101 THR A N 1
ATOM 775 C CA . THR A 1 101 ? -6.631 -15.924 -4.509 1.00 67.19 101 THR A CA 1
ATOM 776 C C . THR A 1 101 ? -6.748 -14.413 -4.360 1.00 67.19 101 THR A C 1
ATOM 778 O O . THR A 1 101 ? -5.959 -13.831 -3.608 1.00 67.19 101 THR A O 1
ATOM 781 N N . PRO A 1 102 ? -7.666 -13.760 -5.089 1.00 68.75 102 PRO A N 1
ATOM 782 C CA . PRO A 1 102 ? -7.924 -12.348 -4.886 1.00 68.75 102 PRO A CA 1
ATOM 783 C C . PRO A 1 102 ? -8.408 -12.112 -3.453 1.00 68.75 102 PRO A C 1
ATOM 785 O O . PRO A 1 102 ? -9.166 -12.904 -2.890 1.00 68.75 102 PRO A O 1
ATOM 788 N N . ILE A 1 103 ? -7.969 -11.006 -2.869 1.00 73.50 103 ILE A N 1
ATOM 789 C CA . ILE A 1 103 ? -8.585 -10.425 -1.680 1.00 73.50 103 ILE A CA 1
ATOM 790 C C . ILE A 1 103 ? -9.682 -9.493 -2.178 1.00 73.50 103 ILE A C 1
ATOM 792 O O . ILE A 1 103 ? -9.529 -8.893 -3.234 1.00 73.50 103 ILE A O 1
ATOM 796 N N . TYR A 1 104 ? -10.773 -9.354 -1.425 1.00 71.00 104 TYR A N 1
ATOM 797 C CA . TYR A 1 104 ? -11.959 -8.577 -1.809 1.00 71.00 104 TYR A CA 1
ATOM 798 C C . TYR A 1 104 ? -11.649 -7.209 -2.459 1.00 71.00 104 TYR A C 1
ATOM 800 O O . TYR A 1 104 ? -12.355 -6.804 -3.374 1.00 71.00 104 TYR A O 1
ATOM 808 N N . SER A 1 105 ? -10.561 -6.547 -2.049 1.00 81.25 105 SER A N 1
ATOM 809 C CA . SER A 1 105 ? -10.142 -5.244 -2.581 1.00 81.25 105 SER A CA 1
ATOM 810 C C . SER A 1 105 ? -8.928 -5.285 -3.531 1.00 81.25 105 SER A C 1
ATOM 812 O O . SER A 1 105 ? -8.628 -4.281 -4.175 1.00 81.25 105 SER A O 1
ATOM 814 N N . PHE A 1 106 ? -8.196 -6.405 -3.620 1.00 87.88 106 PHE A N 1
ATOM 815 C CA . PHE A 1 106 ? -6.920 -6.488 -4.346 1.00 87.88 106 PHE A CA 1
ATOM 816 C C . PHE A 1 106 ? -6.636 -7.869 -4.940 1.00 87.88 106 PHE A C 1
ATOM 818 O O . PHE A 1 106 ? -6.738 -8.899 -4.275 1.00 87.88 106 PHE A O 1
ATOM 825 N N . ASP A 1 107 ? -6.149 -7.872 -6.175 1.00 87.25 107 ASP A N 1
ATOM 826 C CA . ASP A 1 107 ? -5.571 -9.027 -6.835 1.00 87.25 107 ASP A CA 1
ATOM 827 C C . ASP A 1 107 ? -4.075 -9.108 -6.491 1.00 87.25 107 ASP A C 1
ATOM 829 O O . ASP A 1 107 ? -3.275 -8.220 -6.814 1.00 87.25 107 ASP A O 1
ATOM 833 N N . LEU A 1 108 ? -3.724 -10.187 -5.788 1.00 86.56 108 LEU A N 1
ATOM 834 C CA . LEU A 1 108 ? -2.359 -10.556 -5.402 1.00 86.56 108 LEU A CA 1
ATOM 835 C C . LEU A 1 108 ? -1.773 -11.653 -6.308 1.00 86.56 108 LEU A C 1
ATOM 837 O O . LEU A 1 108 ? -0.719 -12.218 -6.014 1.00 86.56 108 LEU A O 1
ATOM 841 N N . GLY A 1 109 ? -2.455 -11.990 -7.403 1.00 82.62 109 GLY A N 1
ATOM 842 C CA . GLY A 1 109 ? -1.981 -12.929 -8.406 1.00 82.62 109 GLY A CA 1
ATOM 843 C C . GLY A 1 109 ? -0.763 -12.407 -9.169 1.00 82.62 109 GLY A C 1
ATOM 844 O O . GLY A 1 109 ? -0.548 -11.208 -9.322 1.00 82.62 109 GLY A O 1
ATOM 845 N N . MET A 1 110 ? 0.044 -13.336 -9.691 1.00 80.75 110 MET A N 1
ATOM 846 C CA . MET A 1 110 ? 1.156 -13.026 -10.604 1.00 80.75 110 MET A CA 1
ATOM 847 C C . MET A 1 110 ? 2.221 -12.075 -10.017 1.00 80.75 110 MET A C 1
ATOM 849 O O . MET A 1 110 ? 2.764 -11.223 -10.731 1.00 80.75 110 MET A O 1
ATOM 853 N N . LYS A 1 111 ? 2.551 -12.270 -8.728 1.00 87.94 111 LYS A N 1
ATOM 854 C CA . LYS A 1 111 ? 3.600 -11.552 -7.982 1.00 87.94 111 LYS A CA 1
ATOM 855 C C . LYS A 1 111 ? 4.878 -11.357 -8.817 1.00 87.94 111 LYS A C 1
ATOM 857 O O . LYS A 1 111 ? 5.471 -12.353 -9.241 1.00 87.94 111 LYS A O 1
ATOM 862 N N . PRO A 1 112 ? 5.337 -10.113 -9.057 1.00 91.19 112 PRO A N 1
ATOM 863 C CA . PRO A 1 112 ? 6.561 -9.870 -9.810 1.00 91.19 112 PRO A CA 1
ATOM 864 C C . PRO A 1 112 ? 7.794 -10.277 -8.997 1.00 91.19 112 PRO A C 1
ATOM 866 O O . PRO A 1 112 ? 7.790 -10.225 -7.767 1.00 91.19 112 PRO A O 1
ATOM 869 N N . ASP A 1 113 ? 8.873 -10.650 -9.689 1.00 91.81 113 ASP A N 1
ATOM 870 C CA . ASP A 1 113 ? 10.059 -11.235 -9.052 1.00 91.81 113 ASP A CA 1
ATOM 871 C C . ASP A 1 113 ? 10.741 -10.307 -8.033 1.00 91.81 113 ASP A C 1
ATOM 873 O O . ASP A 1 113 ? 11.312 -10.778 -7.054 1.00 91.81 113 ASP A O 1
ATOM 877 N N . VAL A 1 114 ? 10.636 -8.988 -8.206 1.00 94.56 114 VAL A N 1
ATOM 878 C CA . VAL A 1 114 ? 11.215 -8.005 -7.275 1.00 94.56 114 VAL A CA 1
ATOM 879 C C . VAL A 1 114 ? 10.561 -8.021 -5.888 1.00 94.56 114 VAL A C 1
ATOM 881 O O . VAL A 1 114 ? 11.172 -7.563 -4.921 1.00 94.56 114 VAL A O 1
ATOM 884 N N . VAL A 1 115 ? 9.334 -8.542 -5.780 1.00 94.56 115 VAL A N 1
ATOM 885 C CA . VAL A 1 115 ? 8.585 -8.604 -4.523 1.00 94.56 115 VAL A CA 1
ATOM 886 C C . VAL A 1 115 ? 9.011 -9.827 -3.725 1.00 94.56 115 VAL A C 1
ATOM 888 O O . VAL A 1 115 ? 8.896 -10.970 -4.177 1.00 94.56 115 VAL A O 1
ATOM 891 N N . ASP A 1 116 ? 9.454 -9.579 -2.498 1.00 94.38 116 ASP A N 1
ATOM 892 C CA . ASP A 1 116 ? 9.852 -10.606 -1.544 1.00 94.38 116 ASP A CA 1
ATOM 893 C C . ASP A 1 116 ? 8.614 -11.213 -0.876 1.00 94.38 116 ASP A C 1
ATOM 895 O O . ASP A 1 116 ? 8.185 -12.316 -1.236 1.00 94.38 116 ASP A O 1
ATOM 899 N N . LYS A 1 117 ? 7.955 -10.445 -0.007 1.00 93.00 117 LYS A N 1
ATOM 900 C CA . LYS A 1 117 ? 6.765 -10.877 0.727 1.00 93.00 117 LYS A CA 1
ATOM 901 C C . LYS A 1 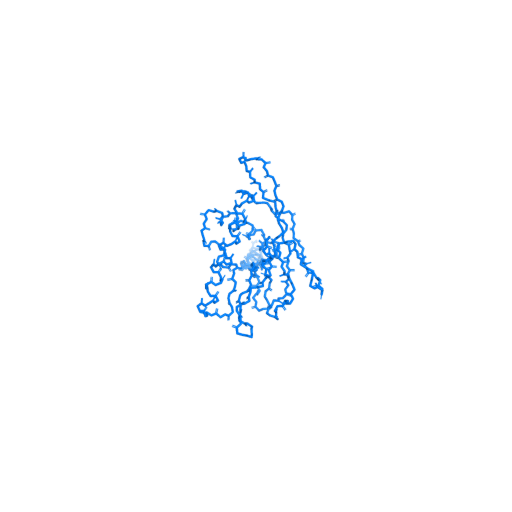117 ? 5.593 -9.946 0.486 1.00 93.00 117 LYS A C 1
ATOM 903 O O . LYS A 1 117 ? 5.758 -8.768 0.174 1.00 93.00 117 LYS A O 1
ATOM 908 N N . VAL A 1 118 ? 4.403 -10.505 0.653 1.00 93.44 118 VAL A N 1
ATOM 909 C CA . VAL A 1 118 ? 3.144 -9.769 0.667 1.00 93.44 118 VAL A CA 1
ATOM 910 C C . VAL A 1 118 ? 2.543 -9.957 2.046 1.00 93.44 118 VAL A C 1
ATOM 912 O O . VAL A 1 118 ? 2.502 -11.074 2.554 1.00 93.44 118 VAL A O 1
ATOM 915 N N . TYR A 1 119 ? 2.082 -8.875 2.643 1.00 93.75 119 TYR A N 1
ATOM 916 C CA . TYR A 1 119 ? 1.347 -8.870 3.893 1.00 93.75 119 TYR A CA 1
ATOM 917 C C . TYR A 1 119 ? -0.027 -8.271 3.644 1.00 93.75 119 TYR A C 1
ATOM 919 O O . TYR A 1 119 ? -0.203 -7.446 2.750 1.00 93.75 119 TYR A O 1
ATOM 927 N N . VAL A 1 120 ? -0.999 -8.688 4.444 1.00 93.06 120 VAL A N 1
ATOM 928 C CA . VAL A 1 120 ? -2.360 -8.157 4.405 1.00 93.06 120 VAL A CA 1
ATOM 929 C C . VAL A 1 120 ? -2.630 -7.503 5.737 1.00 93.06 120 VAL A C 1
ATOM 931 O O . VAL A 1 120 ? -2.637 -8.184 6.761 1.00 93.06 120 VAL A O 1
ATOM 934 N N . MET A 1 121 ? -2.833 -6.193 5.704 1.00 94.25 121 MET A N 1
ATOM 935 C CA . MET A 1 121 ? -3.153 -5.378 6.859 1.00 94.25 121 MET A CA 1
ATOM 936 C C . MET A 1 121 ? -4.661 -5.175 6.931 1.00 94.25 121 MET A C 1
ATOM 938 O O . MET A 1 121 ? -5.264 -4.638 6.005 1.00 94.25 121 MET A O 1
ATOM 942 N N . ASN A 1 122 ? -5.274 -5.618 8.024 1.00 93.56 122 ASN A N 1
ATOM 943 C CA . ASN A 1 122 ? -6.682 -5.374 8.301 1.00 93.56 122 ASN A CA 1
ATOM 944 C C . ASN A 1 122 ? -6.795 -4.099 9.130 1.00 93.56 122 ASN A C 1
ATOM 946 O O . ASN A 1 122 ? -6.296 -4.031 10.256 1.00 93.56 122 ASN A O 1
ATOM 950 N N . LEU A 1 123 ? -7.450 -3.101 8.554 1.00 95.12 123 LEU A N 1
ATOM 951 C CA . LEU A 1 123 ? -7.654 -1.792 9.150 1.00 95.12 123 LEU A CA 1
ATOM 952 C C . LEU A 1 123 ? -9.116 -1.623 9.543 1.00 95.12 123 LEU A C 1
ATOM 954 O O . LEU A 1 123 ? -10.013 -2.040 8.805 1.00 95.12 123 LEU A O 1
ATOM 958 N N . LEU A 1 124 ? -9.349 -0.981 10.680 1.00 96.44 124 LEU A N 1
ATOM 959 C CA . LEU A 1 124 ? -10.656 -0.483 11.073 1.00 96.44 124 LEU A CA 1
ATOM 960 C C . LEU A 1 124 ? -10.708 1.014 10.795 1.00 96.44 124 LEU A C 1
ATOM 962 O O . LEU A 1 124 ? -9.999 1.790 11.422 1.00 96.44 124 LEU A O 1
ATOM 966 N N . PHE A 1 125 ? -11.578 1.403 9.873 1.00 95.62 125 PHE A N 1
ATOM 967 C CA . PHE A 1 125 ? -11.932 2.792 9.635 1.00 95.62 125 PHE A CA 1
ATOM 968 C C . PHE A 1 125 ? -13.155 3.151 10.471 1.00 95.62 125 PHE A C 1
ATOM 970 O O . PHE A 1 125 ? -14.156 2.425 10.462 1.00 95.62 125 PHE A O 1
ATOM 977 N N . ILE A 1 126 ? -13.084 4.278 11.171 1.00 95.69 126 ILE A N 1
ATOM 978 C CA . ILE A 1 126 ? -14.183 4.818 11.968 1.00 95.69 126 ILE A CA 1
ATOM 979 C C . ILE A 1 126 ? -14.584 6.156 11.349 1.00 95.69 126 ILE A C 1
ATOM 981 O O . ILE A 1 126 ? -13.771 7.064 11.211 1.00 95.69 126 ILE A O 1
ATOM 985 N N . ASP A 1 127 ? -15.845 6.274 10.944 1.00 93.81 127 ASP A N 1
ATOM 986 C CA . ASP A 1 127 ? -16.466 7.555 10.617 1.00 93.81 127 ASP A CA 1
ATOM 987 C C . ASP A 1 127 ? -17.070 8.114 11.904 1.00 93.81 127 ASP A C 1
ATOM 989 O O . ASP A 1 127 ? -18.138 7.680 12.348 1.00 93.81 127 ASP A O 1
ATOM 993 N N . GLN A 1 128 ? -16.367 9.056 12.529 1.00 89.25 128 GLN A N 1
ATOM 994 C CA . GLN A 1 128 ? -16.785 9.623 13.811 1.00 89.25 128 GLN A CA 1
ATOM 995 C C . GLN A 1 128 ? -18.121 10.378 13.722 1.00 89.25 128 GLN A C 1
ATOM 997 O O . GLN A 1 128 ? -18.889 10.383 14.688 1.00 89.25 128 GLN A O 1
ATOM 1002 N N . ALA A 1 129 ? -18.433 10.982 12.570 1.00 91.56 129 ALA A N 1
ATOM 1003 C CA . ALA A 1 129 ? -19.664 11.745 12.381 1.00 91.56 129 ALA A CA 1
ATOM 1004 C C . ALA A 1 129 ? -20.889 10.826 12.280 1.00 91.56 129 ALA A C 1
ATOM 1006 O O . ALA A 1 129 ? -21.953 11.153 12.803 1.00 91.56 129 ALA A O 1
ATOM 1007 N N . GLN A 1 130 ? -20.731 9.669 11.633 1.00 92.38 130 GLN A N 1
ATOM 1008 C CA . GLN A 1 130 ? -21.814 8.701 11.421 1.00 92.38 130 GLN A CA 1
ATOM 1009 C C . GLN A 1 130 ? -21.792 7.524 12.403 1.00 92.38 130 GLN A C 1
ATOM 1011 O O . GLN A 1 130 ? -22.689 6.683 12.363 1.00 92.38 130 GLN A O 1
ATOM 1016 N N . GLN A 1 131 ? -20.770 7.434 13.262 1.00 89.81 131 GLN A N 1
ATOM 1017 C CA . GLN A 1 131 ? -20.503 6.278 14.129 1.00 89.81 131 GLN A CA 1
ATOM 1018 C C . GLN A 1 131 ? -20.429 4.954 13.344 1.00 89.81 131 GLN A C 1
ATOM 1020 O O . GLN A 1 131 ? -20.743 3.878 13.858 1.00 89.81 131 GLN A O 1
ATOM 1025 N N . ARG A 1 132 ? -20.017 5.026 12.073 1.00 94.62 132 ARG A N 1
ATOM 1026 C CA . ARG A 1 132 ? -19.926 3.876 11.169 1.00 94.62 132 ARG A CA 1
ATOM 1027 C C . ARG A 1 132 ? -18.528 3.276 11.249 1.00 94.62 132 ARG A C 1
ATOM 1029 O O . ARG A 1 132 ? -17.537 3.998 11.253 1.00 94.62 132 ARG A O 1
ATOM 1036 N N . LYS A 1 133 ? -18.460 1.948 11.276 1.00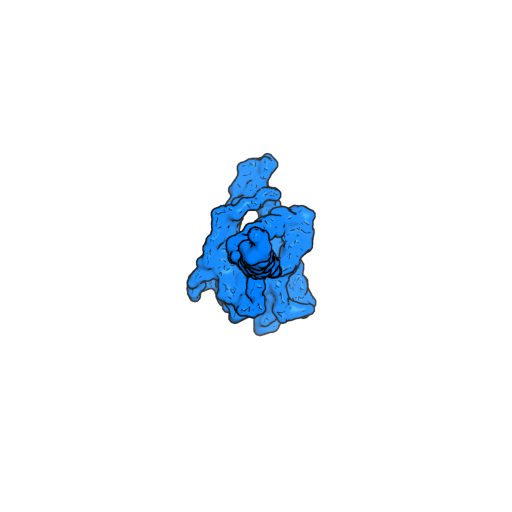 95.56 133 LYS A N 1
ATOM 1037 C CA . LYS A 1 133 ? -17.213 1.182 11.315 1.00 95.56 133 LYS A CA 1
ATOM 1038 C C . LYS A 1 133 ? -17.080 0.347 10.051 1.00 95.56 133 LYS A C 1
ATOM 1040 O O . LYS A 1 133 ? -18.000 -0.399 9.721 1.00 95.56 133 LYS A O 1
ATOM 1045 N N . SER A 1 134 ? -15.941 0.455 9.381 1.00 94.06 134 SER A N 1
ATOM 1046 C CA . SER A 1 134 ? -15.660 -0.256 8.135 1.00 94.06 134 SER A CA 1
ATOM 1047 C C . SER A 1 134 ? -14.330 -0.982 8.259 1.00 94.06 134 SER A C 1
ATOM 1049 O O . SER A 1 134 ? -13.309 -0.361 8.538 1.00 94.06 134 SER A O 1
ATOM 1051 N N . VAL A 1 135 ? -14.324 -2.295 8.045 1.00 92.94 135 VAL A N 1
ATOM 1052 C CA . VAL A 1 135 ? -13.073 -3.058 7.978 1.00 92.94 135 VAL A CA 1
ATOM 1053 C C . VAL A 1 135 ? -12.597 -3.089 6.536 1.00 92.94 135 VAL A C 1
ATOM 1055 O O . VAL A 1 135 ? -13.379 -3.382 5.631 1.00 92.94 135 VAL A O 1
ATOM 1058 N N . TYR A 1 136 ? -11.316 -2.809 6.324 1.00 91.94 136 TYR A N 1
ATOM 1059 C CA . TYR A 1 136 ? -10.705 -2.834 5.004 1.00 91.94 136 TYR A CA 1
ATOM 1060 C C . TYR A 1 136 ? -9.360 -3.552 5.039 1.00 91.94 136 TYR A C 1
ATOM 1062 O O . TYR A 1 136 ? -8.494 -3.247 5.859 1.00 91.94 136 TYR A O 1
ATOM 1070 N N . ALA A 1 137 ? -9.199 -4.519 4.139 1.00 91.38 137 ALA A N 1
ATOM 1071 C CA . ALA A 1 137 ? -7.953 -5.245 3.955 1.00 91.38 137 ALA A CA 1
ATOM 1072 C C . ALA A 1 137 ? -7.098 -4.528 2.904 1.00 91.38 137 ALA A C 1
ATOM 1074 O O . ALA A 1 137 ? -7.485 -4.438 1.738 1.00 91.38 137 ALA A O 1
ATOM 1075 N N . LEU A 1 138 ? -5.930 -4.048 3.319 1.00 93.12 138 LEU A N 1
ATOM 1076 C CA . LEU A 1 138 ? -4.971 -3.342 2.481 1.00 93.12 138 LEU A CA 1
ATOM 1077 C C . LEU A 1 138 ? -3.658 -4.134 2.433 1.00 93.12 138 LEU A C 1
ATOM 1079 O O . LEU A 1 138 ? -3.052 -4.376 3.481 1.00 93.12 138 LEU A O 1
ATOM 1083 N N . PRO A 1 139 ? -3.195 -4.575 1.254 1.00 94.19 139 PRO A N 1
ATOM 1084 C CA . PRO A 1 139 ? -1.918 -5.242 1.162 1.00 94.19 139 PRO A CA 1
ATOM 1085 C C . PRO A 1 139 ? -0.768 -4.238 1.261 1.00 94.19 139 PRO A C 1
ATOM 1087 O O . PRO A 1 139 ? -0.859 -3.101 0.800 1.00 94.19 139 PRO A O 1
ATOM 1090 N N . PHE A 1 140 ? 0.347 -4.708 1.804 1.00 95.94 140 PHE A N 1
ATOM 1091 C CA . PHE A 1 140 ? 1.646 -4.073 1.631 1.00 95.94 140 PHE A CA 1
ATOM 1092 C C . PHE A 1 140 ? 2.696 -5.134 1.304 1.00 95.94 140 PHE A C 1
ATOM 1094 O O . PHE A 1 140 ? 2.529 -6.322 1.583 1.00 95.94 140 PHE A O 1
ATOM 1101 N N . ILE A 1 141 ? 3.784 -4.719 0.673 1.00 96.19 141 ILE A N 1
ATOM 1102 C CA . ILE A 1 141 ? 4.807 -5.603 0.125 1.00 96.19 141 ILE A CA 1
ATOM 1103 C C . ILE A 1 141 ? 6.192 -5.204 0.616 1.00 96.19 141 ILE A C 1
ATOM 1105 O O . ILE A 1 141 ? 6.473 -4.026 0.829 1.00 96.19 141 ILE A O 1
ATOM 1109 N N . THR A 1 142 ? 7.075 -6.189 0.737 1.00 96.50 142 THR A N 1
ATOM 1110 C CA . THR A 1 142 ? 8.522 -5.973 0.844 1.00 96.50 142 THR A CA 1
ATOM 1111 C C . THR A 1 142 ? 9.182 -6.281 -0.495 1.00 96.50 142 THR A C 1
ATOM 1113 O O . THR A 1 142 ? 8.687 -7.095 -1.280 1.00 96.50 142 THR A O 1
ATOM 1116 N N . LEU A 1 143 ? 10.319 -5.644 -0.775 1.00 96.50 143 LEU A N 1
ATOM 1117 C CA . LEU A 1 143 ? 11.111 -5.911 -1.978 1.00 96.50 143 LEU A CA 1
ATOM 1118 C C . LEU A 1 143 ? 12.401 -6.640 -1.600 1.00 96.50 143 LEU A C 1
ATOM 1120 O O . LEU A 1 143 ? 13.023 -6.309 -0.593 1.00 96.50 143 LEU A O 1
ATOM 1124 N N . LYS A 1 144 ? 12.843 -7.589 -2.437 1.00 94.81 144 LYS A N 1
ATOM 1125 C CA . LYS A 1 144 ? 14.022 -8.442 -2.164 1.00 94.81 144 LYS A CA 1
ATOM 1126 C C . LYS A 1 144 ? 15.307 -7.652 -1.893 1.00 94.81 144 LYS A C 1
ATOM 1128 O O . LYS A 1 144 ? 16.164 -8.114 -1.148 1.00 94.81 144 LYS A O 1
ATOM 1133 N N . ASN A 1 145 ? 15.424 -6.462 -2.485 1.00 91.94 145 ASN A N 1
ATOM 1134 C CA . ASN A 1 145 ? 16.630 -5.632 -2.439 1.00 91.94 145 ASN A CA 1
ATOM 1135 C C . ASN A 1 145 ? 16.451 -4.328 -1.639 1.00 91.94 145 ASN A C 1
ATOM 1137 O O . ASN A 1 145 ? 17.356 -3.499 -1.637 1.00 91.94 145 ASN A O 1
ATOM 1141 N N . GLU A 1 146 ? 15.313 -4.124 -0.966 1.00 92.62 146 GLU A N 1
ATOM 1142 C CA . GLU A 1 146 ? 15.070 -2.934 -0.135 1.00 92.62 146 GLU A CA 1
ATOM 1143 C C . GLU A 1 146 ? 14.685 -3.352 1.285 1.00 92.62 146 GLU A C 1
ATOM 1145 O O . GLU A 1 146 ? 13.512 -3.468 1.637 1.00 92.62 146 GLU A O 1
ATOM 1150 N N . ALA A 1 147 ? 15.705 -3.595 2.110 1.00 88.06 147 ALA A N 1
ATOM 1151 C CA . ALA A 1 147 ? 15.509 -3.894 3.522 1.00 88.06 147 ALA A CA 1
ATOM 1152 C C . ALA A 1 147 ? 14.878 -2.702 4.259 1.00 88.06 147 ALA A C 1
ATOM 1154 O O . ALA A 1 147 ? 15.130 -1.546 3.919 1.00 88.06 147 ALA A O 1
ATOM 1155 N N . ASN A 1 148 ? 14.119 -2.998 5.318 1.00 89.69 148 ASN A N 1
ATOM 1156 C CA . ASN A 1 148 ? 13.516 -2.007 6.217 1.00 89.69 148 ASN A CA 1
ATOM 1157 C C . ASN A 1 148 ? 12.530 -1.039 5.536 1.00 89.69 148 ASN A C 1
ATOM 1159 O O . ASN A 1 148 ? 12.302 0.057 6.042 1.00 89.69 148 ASN A O 1
ATOM 1163 N N . LYS A 1 149 ? 11.951 -1.431 4.398 1.00 94.44 149 LYS A N 1
ATOM 1164 C CA . LYS A 1 149 ? 10.914 -0.669 3.705 1.00 94.44 149 LYS A CA 1
ATOM 1165 C C . LYS A 1 149 ? 9.743 -1.562 3.340 1.00 94.44 149 LYS A C 1
ATOM 1167 O O . LYS A 1 149 ? 9.913 -2.749 3.055 1.00 94.44 149 LYS A O 1
ATOM 1172 N N . ILE A 1 150 ? 8.569 -0.952 3.313 1.00 97.25 150 ILE A N 1
ATOM 1173 C CA . ILE A 1 150 ? 7.348 -1.551 2.790 1.00 97.25 150 ILE A CA 1
ATOM 1174 C C . ILE A 1 150 ? 6.725 -0.614 1.764 1.00 97.25 150 ILE A C 1
ATOM 1176 O O . ILE A 1 150 ? 6.957 0.593 1.790 1.00 97.25 150 ILE A O 1
ATOM 1180 N N . TYR A 1 151 ? 5.925 -1.182 0.874 1.00 97.69 151 TYR A N 1
ATOM 1181 C CA . TYR A 1 151 ? 5.209 -0.447 -0.158 1.00 97.69 151 TYR A CA 1
ATOM 1182 C C . TYR A 1 151 ? 3.760 -0.904 -0.208 1.00 97.69 151 TYR A C 1
ATOM 1184 O O . TYR A 1 151 ? 3.466 -2.070 0.018 1.00 97.69 151 TYR A O 1
ATOM 1192 N N . LEU A 1 152 ? 2.855 -0.002 -0.552 1.00 96.88 152 LEU A N 1
ATOM 1193 C CA . LEU A 1 152 ? 1.475 -0.319 -0.900 1.00 96.88 152 LEU A CA 1
ATOM 1194 C C . LEU A 1 152 ? 1.383 -0.927 -2.302 1.00 96.88 152 LEU A C 1
ATOM 1196 O O . LEU A 1 152 ? 0.520 -1.762 -2.549 1.00 96.88 152 LEU A O 1
ATOM 1200 N N . ALA A 1 153 ? 2.284 -0.532 -3.208 1.00 96.88 153 ALA A N 1
ATOM 1201 C CA . ALA A 1 153 ? 2.368 -1.094 -4.550 1.00 96.88 153 ALA A CA 1
ATOM 1202 C C . ALA A 1 153 ? 3.744 -0.888 -5.199 1.00 96.88 153 ALA A C 1
ATOM 1204 O O . ALA A 1 153 ? 4.497 0.030 -4.863 1.00 96.88 153 ALA A O 1
ATOM 1205 N N . VAL A 1 154 ? 4.029 -1.728 -6.192 1.00 97.06 154 VAL A N 1
ATOM 1206 C CA . VAL A 1 154 ? 5.058 -1.536 -7.209 1.00 97.06 154 VAL A CA 1
ATOM 1207 C C . VAL A 1 154 ? 4.395 -1.383 -8.578 1.00 97.06 154 VAL A C 1
ATOM 1209 O O . VAL A 1 154 ? 3.513 -2.161 -8.942 1.00 97.06 154 VAL A O 1
ATOM 1212 N N . ILE A 1 155 ? 4.831 -0.384 -9.342 1.00 97.25 155 ILE A N 1
ATOM 1213 C CA . ILE A 1 155 ? 4.345 -0.082 -10.688 1.00 97.25 155 ILE A CA 1
ATOM 1214 C C . ILE A 1 155 ? 5.501 -0.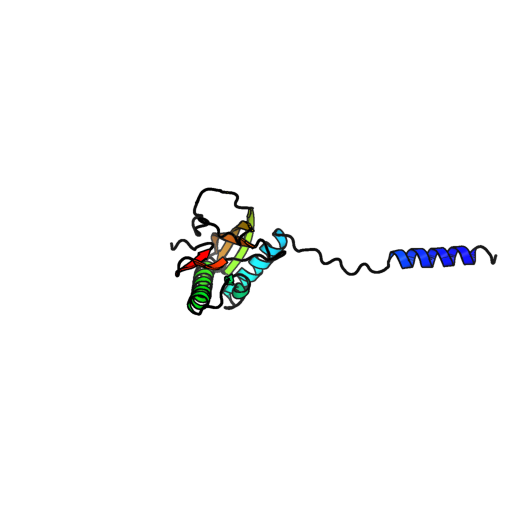222 -11.674 1.00 97.25 155 ILE A C 1
ATOM 1216 O O . ILE A 1 155 ? 6.593 0.319 -11.470 1.00 97.25 155 ILE A O 1
ATOM 1220 N N . PHE A 1 156 ? 5.282 -0.997 -12.728 1.00 95.19 156 PHE A N 1
ATOM 1221 C CA . PHE A 1 156 ? 6.330 -1.396 -13.660 1.00 95.19 156 PHE A CA 1
ATOM 1222 C C . PHE A 1 156 ? 5.773 -1.686 -15.052 1.00 95.19 156 PHE A C 1
ATOM 1224 O O . PHE A 1 156 ? 4.569 -1.842 -15.230 1.00 95.19 156 PHE A O 1
ATOM 1231 N N . MET A 1 157 ? 6.666 -1.777 -16.035 1.00 94.50 157 MET A N 1
ATOM 1232 C CA . MET A 1 157 ? 6.320 -2.189 -17.392 1.00 94.50 157 MET A CA 1
ATOM 1233 C C . MET A 1 157 ? 6.483 -3.703 -17.543 1.00 94.50 157 MET A C 1
ATOM 1235 O O . MET A 1 157 ? 7.520 -4.264 -17.180 1.00 94.50 157 MET A O 1
ATOM 1239 N N . ARG A 1 158 ? 5.481 -4.371 -18.115 1.00 90.88 158 ARG A N 1
ATOM 1240 C CA . ARG A 1 158 ? 5.552 -5.776 -18.538 1.00 90.88 158 ARG A CA 1
ATOM 1241 C C . ARG A 1 158 ? 4.905 -5.901 -19.908 1.00 90.88 158 ARG A C 1
ATOM 1243 O O . ARG A 1 158 ? 3.753 -5.521 -20.077 1.00 90.88 158 ARG A O 1
ATOM 1250 N N . GLU A 1 159 ? 5.662 -6.417 -20.875 1.00 91.62 159 GLU A N 1
ATOM 1251 C CA . GLU A 1 159 ? 5.170 -6.660 -22.243 1.00 91.62 159 GLU A CA 1
ATOM 1252 C C . GLU A 1 159 ? 4.532 -5.406 -22.880 1.00 91.62 159 GLU A C 1
ATOM 1254 O O . GLU A 1 159 ? 3.509 -5.480 -23.552 1.00 91.62 159 GLU A O 1
ATOM 1259 N N . GLY A 1 160 ? 5.117 -4.229 -22.626 1.00 90.12 160 GLY A N 1
ATOM 1260 C CA . GLY A 1 160 ? 4.628 -2.945 -23.146 1.00 90.12 160 GLY A CA 1
ATOM 1261 C C . GLY A 1 160 ? 3.448 -2.326 -22.386 1.00 90.12 160 GLY A C 1
ATOM 1262 O O . GLY A 1 160 ? 3.029 -1.228 -22.737 1.00 90.12 160 GLY A O 1
ATOM 1263 N N . ASN A 1 161 ? 2.942 -2.973 -21.333 1.00 93.31 161 ASN A N 1
ATOM 1264 C CA . ASN A 1 161 ? 1.838 -2.470 -20.516 1.00 93.31 161 ASN A CA 1
ATOM 1265 C C . ASN A 1 161 ? 2.323 -1.996 -19.144 1.00 93.31 161 ASN A C 1
ATOM 1267 O O . ASN A 1 161 ? 3.197 -2.624 -18.540 1.00 93.31 161 ASN A O 1
ATOM 1271 N N . VAL A 1 162 ? 1.703 -0.931 -18.628 1.00 95.56 162 VAL A N 1
ATOM 1272 C CA . VAL A 1 162 ? 1.871 -0.522 -17.229 1.00 95.56 162 VAL A CA 1
ATOM 1273 C C . VAL A 1 162 ? 1.100 -1.496 -16.342 1.00 95.56 162 VAL A C 1
ATOM 1275 O O . VAL A 1 162 ? -0.082 -1.755 -16.562 1.00 95.56 162 VAL A O 1
ATOM 1278 N N . VAL A 1 163 ? 1.772 -2.040 -15.334 1.00 94.56 163 VAL A N 1
ATOM 1279 C CA . VAL A 1 163 ? 1.209 -2.987 -14.373 1.00 94.56 163 VAL A CA 1
ATOM 1280 C C . VAL A 1 163 ? 1.391 -2.438 -12.966 1.00 94.56 163 VAL A C 1
ATOM 1282 O O . VAL A 1 163 ? 2.495 -2.051 -12.586 1.00 94.56 163 VAL A O 1
ATOM 1285 N N . VAL A 1 164 ? 0.311 -2.459 -12.187 1.00 95.25 164 VAL A N 1
ATOM 1286 C CA . VAL A 1 164 ? 0.302 -2.176 -10.747 1.00 95.25 164 VAL A CA 1
ATOM 1287 C C . VAL A 1 164 ? 0.209 -3.501 -9.998 1.00 95.25 164 VAL A C 1
ATOM 1289 O O . VAL A 1 164 ? -0.627 -4.340 -10.332 1.00 95.25 164 VAL A O 1
ATOM 1292 N N . TYR A 1 165 ? 1.056 -3.699 -8.992 1.00 94.31 165 TYR A N 1
ATOM 1293 C CA . TYR A 1 165 ? 0.989 -4.857 -8.106 1.00 94.31 165 TYR A CA 1
ATOM 1294 C C . TYR A 1 165 ? 1.212 -4.449 -6.642 1.00 94.31 165 TYR A C 1
ATOM 1296 O O . TYR A 1 165 ? 2.243 -3.840 -6.358 1.00 94.31 165 TYR A O 1
ATOM 1304 N N . PRO A 1 166 ? 0.364 -4.856 -5.683 1.00 92.88 166 PRO A N 1
ATOM 1305 C CA . PRO A 1 166 ? -0.971 -5.442 -5.834 1.00 92.88 166 PRO A CA 1
ATOM 1306 C C . PRO A 1 166 ? -1.902 -4.629 -6.727 1.00 92.88 166 PRO A C 1
ATOM 1308 O O . PRO A 1 166 ? -1.881 -3.401 -6.682 1.00 92.88 166 PRO A O 1
ATOM 1311 N N . LYS A 1 167 ? -2.729 -5.301 -7.530 1.00 90.38 167 LYS A N 1
ATOM 1312 C CA . LYS A 1 167 ? -3.677 -4.619 -8.415 1.00 90.38 167 LYS A CA 1
ATOM 1313 C C . LYS A 1 167 ? -4.997 -4.408 -7.669 1.00 90.38 167 LYS A C 1
ATOM 1315 O O . LYS A 1 167 ? -5.571 -5.399 -7.227 1.00 90.38 167 LYS A O 1
ATOM 1320 N N . PRO A 1 168 ? -5.522 -3.180 -7.534 1.00 86.56 168 PRO A N 1
ATOM 1321 C CA . PRO A 1 168 ? -6.873 -2.983 -7.018 1.00 86.56 168 PRO A CA 1
ATOM 1322 C C . PRO A 1 168 ? -7.882 -3.753 -7.870 1.00 86.56 168 PRO A C 1
ATOM 1324 O O . PRO A 1 168 ? -7.856 -3.670 -9.103 1.00 86.56 168 PRO A O 1
ATOM 1327 N N . ILE A 1 169 ? -8.768 -4.504 -7.224 1.00 79.38 169 ILE A N 1
ATOM 1328 C CA . ILE A 1 169 ? -9.947 -5.043 -7.900 1.00 79.38 169 ILE A CA 1
ATOM 1329 C C . ILE A 1 169 ? -10.954 -3.910 -7.840 1.00 79.38 169 ILE A C 1
ATOM 1331 O O . ILE A 1 169 ? -11.353 -3.503 -6.751 1.00 79.38 169 ILE A O 1
ATOM 1335 N N . ALA A 1 170 ? -11.271 -3.328 -8.997 1.00 62.06 170 ALA A N 1
ATOM 1336 C CA . ALA A 1 170 ? -12.342 -2.346 -9.062 1.00 62.06 170 ALA A CA 1
ATOM 1337 C C . ALA A 1 170 ? -13.594 -2.958 -8.401 1.00 62.06 170 ALA A C 1
ATOM 1339 O O . ALA A 1 170 ? -13.894 -4.116 -8.711 1.00 62.06 170 ALA A O 1
ATOM 1340 N N . PRO A 1 171 ? -14.264 -2.248 -7.476 1.00 46.78 171 PRO A N 1
ATOM 1341 C CA . PRO A 1 171 ? -15.561 -2.692 -6.985 1.00 46.78 171 PRO A CA 1
ATOM 1342 C C . PRO A 1 171 ? -16.578 -2.806 -8.128 1.00 46.78 171 PRO A C 1
ATOM 1344 O O . PRO A 1 171 ? -16.466 -2.032 -9.110 1.00 46.78 171 PRO A O 1
#

Solvent-accessible surface area (backbone atoms only — not comparable to full-atom values): 9963 Å² total; per-residue (Å²): 137,73,74,65,59,60,55,56,55,54,52,54,54,53,56,56,57,72,63,55,75,71,69,80,73,80,72,76,66,48,72,68,54,53,52,52,54,45,45,58,34,54,46,50,32,69,79,35,95,61,59,58,55,84,28,47,45,64,79,56,84,50,66,70,50,52,49,48,49,53,51,50,52,51,53,50,45,54,53,52,55,70,45,22,78,44,69,43,84,73,51,68,46,79,60,79,75,93,60,73,63,63,48,95,50,30,35,60,46,86,72,57,87,64,50,60,50,41,32,42,34,36,32,39,20,34,22,82,90,75,73,40,76,35,81,46,71,45,56,34,32,31,39,73,87,42,82,85,51,65,23,57,29,44,34,38,79,56,97,92,37,81,43,60,41,58,27,71,43,80,131

Organism: NCBI:txid57487

Radius of gyration: 23.58 Å; Cα contacts (8 Å, |Δi|>4): 251; chains: 1; bounding box: 71×35×76 Å

Secondary structure (DSSP, 8-state):
--SHHHHHHHHHHHHHHHT--------PPPHHHHHHHHHHHHHHHTT-TTTTGGGEEES---HHHHHHHHHHHHHHHHHHHHH-SEEEEEEEEE---SS---BTTEE-TT--TTEEEEEEEEEEEEETTTTEEEEEEEEEEEETTEEEEEESEEEEEETTEEEEESEE---

pLDDT: mean 83.77, std 16.61, range [42.19, 97.69]

Foldseek 3Di:
DPVVVVVVVVVVVVVVVVPPDPPPPPDQDDPVRQVVVVQVLLLVCLVPVCSQVQQEAEPDPDPVLVVVSSVVSVVVSVVSNVQANHKDWPDKDWDDDPDQDADPFWTQPPDDPQWDTKMWTWMWHAHPVVRDIDIDIQIWTDGPPDGSDIHSWYWYDDPNDIDIPRDTDDD

Sequence (171 aa):
MRKYFRIYLICCVLVLLLFGCGAPQEQKPTIQKLAEDLVGTIESSLTSSTALDDYVKTLTSETNVLTEKSNFIASLRSTLSSLGNDVELLNFNEFTSKSATPIYSFDLGMKPDVVDKVYVMNLLFIDQAQQRKSVYALPFITLKNEANKIYLAVIFMREGNVVVYPKPIAP

Mean predicted aligned error: 9.99 Å

Nearest PDB structures (foldseek):
  7vci-assembly1_T  TM=5.450E-01  e=1.446E+00  Xenopus laevis
  7p2q-assembly1_C  TM=1.699E-01  e=9.123E-02  Homo sapiens
  8j1g-assembly1_B  TM=3.088E-01  e=7.929E-01  Pseudomonas veronii
  6hiv-assembly1_CQ  TM=5.259E-01  e=8.763E+00  Trypanosoma brucei brucei
  8j1c-assembly1_B  TM=2.947E-01  e=2.201E+00  Pseudomonas veronii